Protein AF-A0A367JWU5-F1 (afdb_monomer_lite)

Secondary structure (DSSP, 8-state):
--GGG--TT--SEEEEEEEEEEEEEEEEE-TT-SPEEEEEEEEEE-SS-EEEEEES--S-EEEEEEEEEEETTEEEEEES-EE-----------SSBTTSSB-------

InterPro domains:
  IPR012340 Nucleic acid-binding, OB-fold [G3DSA:2.40.50.140] (5-100)
  IPR012340 Nucleic acid-binding, OB-fold [SSF50249] (2-101)
  IPR048970 Single-stranded DNA binding protein Ssb-like, OB fold [PF21473] (6-64)

pLDDT: mean 85.9, std 10.73, range [41.19, 96.56]

Structure (mmCIF, N/CA/C/O backbone):
data_AF-A0A367JWU5-F1
#
_entry.id   AF-A0A367JWU5-F1
#
loop_
_atom_site.group_PDB
_atom_site.id
_atom_site.type_symbol
_atom_site.label_atom_id
_atom_site.label_alt_id
_atom_site.label_comp_id
_atom_site.label_asym_id
_atom_site.label_entity_id
_atom_site.label_seq_id
_atom_site.pdbx_PDB_ins_code
_atom_site.Cartn_x
_atom_site.Cartn_y
_atom_site.Cartn_z
_atom_site.occupancy
_atom_site.B_iso_or_equiv
_atom_site.auth_seq_id
_atom_site.auth_comp_id
_atom_site.auth_asym_id
_atom_site.auth_atom_id
_atom_site.pdbx_PDB_model_num
ATOM 1 N N . MET A 1 1 ? -13.589 -1.558 -1.725 1.00 86.94 1 MET A N 1
ATOM 2 C CA . MET A 1 1 ? -13.202 -2.837 -1.073 1.00 86.94 1 MET A CA 1
ATOM 3 C C . MET A 1 1 ? -12.506 -2.502 0.246 1.00 86.94 1 MET A C 1
ATOM 5 O O . MET A 1 1 ? -12.098 -1.358 0.375 1.00 86.94 1 MET A O 1
ATOM 9 N N . SER A 1 2 ? -12.392 -3.429 1.208 1.00 92.94 2 SER A N 1
ATOM 10 C CA . SER A 1 2 ? -11.658 -3.187 2.467 1.00 92.94 2 SER A CA 1
ATOM 11 C C . SER A 1 2 ? -10.317 -3.924 2.500 1.00 92.94 2 SER A C 1
ATOM 13 O O . SER A 1 2 ? -10.191 -5.017 1.93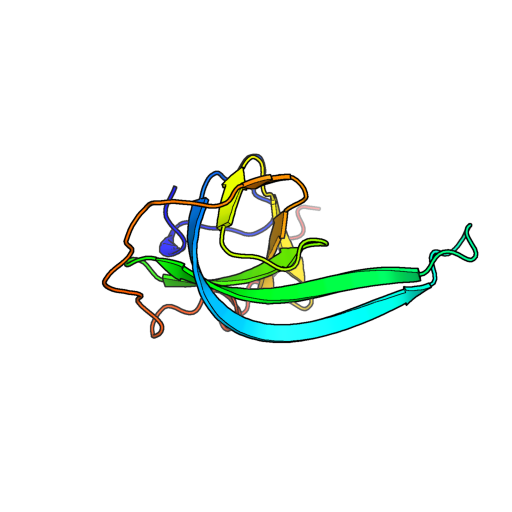1 1.00 92.94 2 SER A O 1
ATOM 15 N N . ILE A 1 3 ? -9.327 -3.371 3.201 1.00 94.69 3 ILE A N 1
ATOM 16 C CA . ILE A 1 3 ? -7.972 -3.943 3.295 1.00 94.69 3 ILE A CA 1
ATOM 17 C C . ILE A 1 3 ? -7.981 -5.354 3.890 1.00 94.69 3 ILE A C 1
ATOM 19 O O . ILE A 1 3 ? -7.257 -6.239 3.427 1.00 94.69 3 ILE A O 1
ATOM 23 N N . SER A 1 4 ? -8.849 -5.616 4.867 1.00 94.81 4 SER A N 1
ATOM 24 C CA . SER A 1 4 ? -8.969 -6.927 5.513 1.00 94.81 4 SER A CA 1
ATOM 25 C C . SER A 1 4 ? -9.300 -8.072 4.545 1.00 94.81 4 SER A C 1
ATOM 27 O O . SER A 1 4 ? -8.973 -9.229 4.831 1.00 94.81 4 SER A O 1
ATOM 29 N N . THR A 1 5 ? -9.915 -7.756 3.402 1.00 94.81 5 THR A N 1
ATOM 30 C CA . THR A 1 5 ? -10.369 -8.729 2.397 1.00 94.81 5 THR A CA 1
ATOM 31 C C . THR A 1 5 ? -9.368 -8.969 1.272 1.00 94.81 5 THR A C 1
ATOM 33 O O . THR A 1 5 ? -9.584 -9.871 0.460 1.00 94.81 5 THR A O 1
ATOM 36 N N . LEU A 1 6 ? -8.273 -8.201 1.225 1.00 94.44 6 LEU A N 1
ATOM 37 C CA . LEU A 1 6 ? -7.247 -8.351 0.199 1.00 94.44 6 LEU A CA 1
ATOM 38 C C . LEU A 1 6 ? -6.598 -9.738 0.264 1.00 94.44 6 LEU A C 1
ATOM 40 O O . LEU A 1 6 ? -6.325 -10.284 1.337 1.00 94.44 6 LEU A O 1
ATOM 44 N N . LYS A 1 7 ? -6.336 -10.285 -0.921 1.00 92.69 7 LYS A N 1
ATOM 45 C CA . LYS A 1 7 ? -5.661 -11.566 -1.154 1.00 92.69 7 LYS A CA 1
ATOM 46 C C . LYS A 1 7 ? -4.525 -11.354 -2.153 1.00 92.69 7 LYS A C 1
ATOM 48 O O . LYS A 1 7 ? -4.583 -10.360 -2.874 1.00 92.69 7 LYS A O 1
ATOM 53 N N . PRO A 1 8 ? -3.521 -12.240 -2.224 1.00 92.56 8 PRO A N 1
ATOM 54 C CA . PRO A 1 8 ? -2.513 -12.194 -3.279 1.00 92.56 8 PRO A CA 1
ATOM 55 C C . PRO A 1 8 ? -3.145 -12.313 -4.669 1.00 92.56 8 PRO A C 1
ATOM 57 O O . PRO A 1 8 ? -4.198 -12.935 -4.814 1.00 92.56 8 PRO A O 1
ATOM 60 N N . ASP A 1 9 ? -2.482 -11.729 -5.666 1.00 92.44 9 ASP A N 1
ATOM 61 C CA . ASP A 1 9 ? -2.823 -11.832 -7.089 1.00 92.44 9 ASP A CA 1
ATOM 62 C C . ASP A 1 9 ? -4.251 -11.340 -7.425 1.00 92.44 9 ASP A C 1
ATOM 64 O O . ASP A 1 9 ? -4.881 -11.787 -8.386 1.00 92.44 9 ASP A O 1
ATOM 68 N N . ALA A 1 10 ? -4.780 -10.400 -6.632 1.00 92.50 10 ALA A N 1
ATOM 69 C CA . ALA A 1 10 ? -6.039 -9.722 -6.916 1.00 92.50 10 ALA A CA 1
ATOM 70 C C . ALA A 1 10 ? -5.792 -8.507 -7.821 1.00 92.50 10 ALA A C 1
ATOM 72 O O . ALA A 1 10 ? -4.833 -7.759 -7.641 1.00 92.50 10 ALA A O 1
ATOM 73 N N . PHE A 1 11 ? -6.693 -8.279 -8.776 1.00 92.62 11 PHE A N 1
ATOM 74 C CA . PHE A 1 11 ? -6.619 -7.180 -9.742 1.00 92.62 11 PHE A CA 1
ATOM 75 C C . PHE A 1 11 ? -7.829 -6.254 -9.604 1.00 92.62 11 PHE A C 1
ATOM 77 O O . PHE A 1 11 ? -8.886 -6.688 -9.146 1.00 92.62 11 PHE A O 1
ATOM 84 N N . ARG A 1 12 ? -7.693 -5.000 -10.061 1.00 90.62 12 ARG A N 1
ATOM 85 C CA . ARG A 1 12 ? -8.754 -3.972 -10.019 1.00 90.62 12 ARG A CA 1
ATOM 86 C C . ARG A 1 12 ? -9.282 -3.730 -8.600 1.00 90.62 12 ARG A C 1
ATOM 88 O O . ARG A 1 12 ? -10.485 -3.698 -8.352 1.00 90.62 12 ARG A O 1
ATOM 95 N N . CYS A 1 13 ? -8.354 -3.608 -7.660 1.00 92.19 13 CYS A N 1
ATOM 96 C CA . CYS A 1 13 ? -8.643 -3.317 -6.266 1.00 92.19 13 CYS A CA 1
ATOM 97 C C . CYS A 1 13 ? -8.829 -1.806 -6.094 1.00 92.19 13 CYS A C 1
ATOM 99 O O . CYS A 1 13 ? -7.867 -1.049 -6.215 1.00 92.19 13 CYS A O 1
ATOM 101 N N . ASP A 1 14 ? -10.052 -1.382 -5.781 1.00 92.69 14 ASP A N 1
ATOM 102 C CA . ASP A 1 14 ? -10.347 0.009 -5.436 1.00 92.69 14 ASP A CA 1
ATOM 103 C C . ASP A 1 14 ? -10.418 0.165 -3.913 1.00 92.69 14 ASP A C 1
ATOM 105 O O . ASP A 1 14 ? -11.264 -0.451 -3.238 1.00 92.69 14 ASP A O 1
ATOM 109 N N . LEU A 1 15 ? -9.520 0.995 -3.382 1.00 90.81 15 LEU A N 1
ATOM 110 C CA . LEU A 1 15 ? -9.299 1.206 -1.955 1.00 90.81 15 LEU A CA 1
ATOM 111 C C . LEU A 1 15 ? -9.313 2.700 -1.638 1.00 90.81 15 LEU A C 1
ATOM 113 O O . LEU A 1 15 ? -8.684 3.499 -2.326 1.00 90.81 15 LEU A O 1
ATOM 117 N N . THR A 1 16 ? -9.972 3.053 -0.543 1.00 90.56 16 THR A N 1
ATOM 118 C CA . THR A 1 16 ? -9.810 4.356 0.104 1.00 90.56 16 THR A CA 1
ATOM 119 C C . THR A 1 16 ? -9.045 4.091 1.387 1.00 90.56 16 THR A C 1
ATOM 121 O O . THR A 1 16 ? -9.510 3.313 2.220 1.00 90.56 16 THR A O 1
ATOM 124 N N . ALA A 1 17 ? -7.850 4.662 1.522 1.00 90.25 17 ALA A N 1
ATOM 125 C CA . ALA A 1 17 ? -6.965 4.3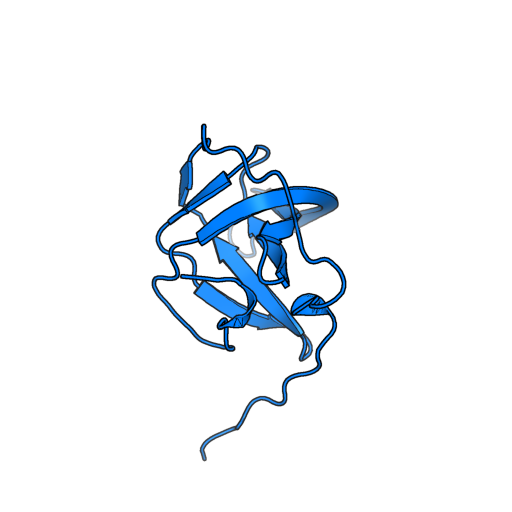54 2.637 1.00 90.25 17 ALA A CA 1
ATOM 126 C C . ALA A 1 17 ? -6.170 5.585 3.072 1.00 90.25 17 ALA A C 1
ATOM 128 O O . ALA A 1 17 ? -5.741 6.408 2.265 1.00 90.25 17 ALA A O 1
ATOM 129 N N . LYS A 1 18 ? -5.934 5.690 4.376 1.00 90.12 18 LYS A N 1
ATOM 130 C CA . LYS A 1 18 ? -5.127 6.749 4.970 1.00 90.12 18 LYS A CA 1
ATOM 131 C C . LYS A 1 18 ? -3.670 6.323 4.993 1.00 90.12 18 LYS A C 1
ATOM 133 O O . LYS A 1 18 ? -3.360 5.222 5.443 1.00 90.12 18 LYS A O 1
ATOM 138 N N . VAL A 1 19 ? -2.780 7.215 4.567 1.00 90.06 19 VAL A N 1
ATOM 139 C CA . VAL A 1 19 ? -1.339 7.038 4.769 1.00 90.06 19 VAL A CA 1
ATOM 140 C C . VAL A 1 19 ? -1.040 7.165 6.261 1.00 90.06 19 VAL A C 1
ATOM 142 O O . VAL A 1 19 ? -1.382 8.168 6.888 1.00 90.06 19 VAL A O 1
ATOM 145 N N . LEU A 1 20 ? -0.430 6.127 6.824 1.00 91.19 20 LEU A N 1
ATOM 146 C CA . LEU A 1 20 ? 0.017 6.081 8.213 1.00 91.19 20 LEU A CA 1
ATOM 147 C C . LEU A 1 20 ? 1.487 6.471 8.335 1.00 91.19 20 LEU A C 1
ATOM 149 O O . LEU A 1 20 ? 1.851 7.225 9.232 1.00 91.19 20 LEU A O 1
ATOM 153 N N . GLU A 1 21 ? 2.320 5.949 7.436 1.00 91.25 21 GLU A N 1
ATOM 154 C CA . GLU A 1 21 ? 3.771 6.090 7.501 1.00 91.25 21 GLU A CA 1
ATOM 155 C C . GLU A 1 21 ? 4.383 5.995 6.101 1.00 91.25 21 GLU A C 1
ATOM 157 O O . GLU A 1 21 ? 3.942 5.194 5.272 1.00 91.25 21 GLU A O 1
ATOM 162 N N . HIS A 1 22 ? 5.412 6.803 5.844 1.00 91.12 22 HIS A N 1
ATOM 163 C CA . HIS A 1 22 ? 6.307 6.609 4.708 1.00 91.12 22 HIS A CA 1
ATOM 164 C C . HIS A 1 22 ? 7.433 5.670 5.141 1.00 91.12 22 HIS A C 1
ATOM 166 O O . HIS A 1 22 ? 8.242 6.036 5.991 1.00 91.12 22 HIS A O 1
ATOM 172 N N . VAL A 1 23 ? 7.454 4.462 4.582 1.00 90.94 23 VAL A N 1
ATOM 173 C CA . VAL A 1 23 ? 8.366 3.391 4.999 1.00 90.94 23 VAL A CA 1
ATOM 174 C C . VAL A 1 23 ? 9.735 3.591 4.358 1.00 90.94 23 VAL A C 1
ATOM 176 O O . VAL A 1 23 ? 10.745 3.621 5.057 1.00 90.94 23 VAL A O 1
ATOM 179 N N . MET A 1 24 ? 9.781 3.741 3.031 1.00 90.00 24 MET A N 1
ATOM 180 C CA . MET A 1 24 ? 11.021 4.008 2.302 1.00 90.00 24 MET A CA 1
ATOM 181 C C . MET A 1 24 ? 10.791 4.461 0.861 1.00 90.00 24 MET A C 1
ATOM 183 O O . MET A 1 24 ? 9.749 4.201 0.266 1.00 90.00 24 MET A O 1
ATOM 187 N N . THR A 1 25 ? 11.841 5.032 0.273 1.00 89.38 25 THR A N 1
ATOM 188 C CA . THR A 1 25 ? 11.961 5.270 -1.166 1.00 89.38 25 THR A CA 1
ATOM 189 C C . THR A 1 25 ? 13.077 4.396 -1.733 1.00 89.38 25 THR A C 1
ATOM 191 O O . THR A 1 25 ? 14.210 4.435 -1.250 1.00 89.38 25 THR A O 1
ATOM 194 N N . VAL A 1 26 ? 12.775 3.636 -2.784 1.00 87.19 26 VAL A N 1
ATOM 195 C CA . VAL A 1 26 ? 13.718 2.788 -3.516 1.00 87.19 26 VAL A CA 1
ATOM 196 C C . VAL A 1 26 ? 13.908 3.341 -4.924 1.00 87.19 26 VAL A C 1
ATOM 198 O O . VAL A 1 26 ? 12.952 3.503 -5.679 1.00 87.19 26 VAL A O 1
ATOM 201 N N . SER A 1 27 ? 15.161 3.588 -5.300 1.00 86.25 27 SER A N 1
ATOM 202 C CA . SER A 1 27 ? 15.535 3.965 -6.665 1.00 8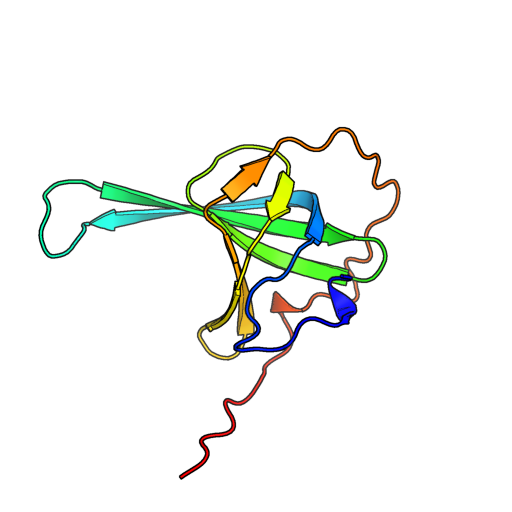6.25 27 SER A CA 1
ATOM 203 C C . SER A 1 27 ? 16.086 2.747 -7.398 1.00 86.25 27 SER A C 1
ATOM 205 O O . SER A 1 27 ? 17.158 2.245 -7.063 1.00 86.25 27 SER A O 1
ATOM 207 N N . VAL A 1 28 ? 15.365 2.276 -8.412 1.00 83.25 28 VAL A N 1
ATOM 208 C CA . VAL A 1 28 ? 15.743 1.126 -9.239 1.00 83.25 28 VAL A CA 1
ATOM 209 C C . VAL A 1 28 ? 16.178 1.626 -10.611 1.00 83.25 28 VAL A C 1
ATOM 211 O O . VAL A 1 28 ? 15.418 2.305 -11.299 1.00 83.25 28 VAL A O 1
ATOM 214 N N . LYS A 1 29 ? 17.395 1.286 -11.047 1.00 83.88 29 LYS A N 1
ATOM 215 C CA . LYS A 1 29 ? 17.806 1.549 -12.432 1.00 83.88 29 LYS A CA 1
ATOM 216 C C . LYS A 1 29 ? 17.006 0.637 -13.363 1.00 83.88 29 LYS A C 1
ATOM 218 O O . LYS A 1 29 ? 17.006 -0.578 -13.173 1.00 83.88 29 LYS A O 1
ATOM 223 N N . GLN A 1 30 ? 16.311 1.208 -14.344 1.00 80.62 30 GLN A N 1
ATOM 224 C CA . GLN A 1 30 ? 15.609 0.400 -15.339 1.00 80.62 30 GLN A CA 1
ATOM 225 C C . GLN A 1 30 ? 16.624 -0.343 -16.216 1.00 80.62 30 GLN A C 1
ATOM 227 O O . GLN A 1 30 ? 17.654 0.210 -16.585 1.00 80.62 30 GLN A O 1
ATOM 232 N N . ALA A 1 31 ? 16.346 -1.609 -16.536 1.00 77.75 31 ALA A N 1
ATOM 233 C CA . ALA A 1 31 ? 17.290 -2.454 -17.271 1.00 77.75 31 ALA A CA 1
ATOM 234 C C . ALA A 1 31 ? 17.638 -1.887 -18.661 1.00 77.75 31 ALA A C 1
ATOM 236 O O . ALA A 1 31 ? 18.793 -1.946 -19.073 1.00 77.75 31 ALA A O 1
ATOM 237 N N . ASP A 1 32 ? 16.659 -1.267 -19.325 1.00 82.25 32 ASP A N 1
ATOM 238 C CA . ASP A 1 32 ? 16.764 -0.802 -20.714 1.00 82.25 32 ASP A CA 1
ATOM 239 C C . ASP A 1 32 ? 16.783 0.733 -20.841 1.00 82.25 32 ASP A C 1
ATOM 241 O O . ASP A 1 32 ? 16.520 1.290 -21.906 1.00 82.25 32 ASP A O 1
ATOM 245 N N . SER A 1 33 ? 17.039 1.445 -19.740 1.00 79.81 33 SER A N 1
ATOM 246 C CA . SER A 1 33 ? 16.967 2.905 -19.683 1.00 79.81 33 SER A CA 1
ATOM 247 C C . SER A 1 33 ? 17.910 3.454 -18.613 1.00 79.81 33 SER A C 1
ATOM 249 O O . SER A 1 33 ? 18.011 2.914 -17.515 1.00 79.81 33 SER A O 1
ATOM 251 N N . ASP A 1 34 ? 18.576 4.576 -18.894 1.00 78.50 34 ASP A N 1
ATOM 252 C CA . ASP A 1 34 ? 19.335 5.307 -17.869 1.00 78.50 34 ASP A CA 1
ATOM 253 C C . ASP A 1 34 ? 18.427 6.063 -16.880 1.00 78.50 34 ASP A C 1
ATOM 255 O O . ASP A 1 34 ? 18.916 6.689 -15.938 1.00 78.50 34 ASP A O 1
ATOM 259 N N . ALA A 1 35 ? 17.103 5.983 -17.046 1.00 79.88 35 ALA A N 1
ATOM 260 C CA . ALA A 1 35 ? 16.155 6.517 -16.083 1.00 79.88 35 ALA A CA 1
ATOM 261 C C . ALA A 1 35 ? 16.120 5.673 -14.799 1.00 79.88 35 ALA A C 1
ATOM 263 O O . ALA A 1 35 ? 16.017 4.441 -14.815 1.00 79.88 35 ALA A O 1
ATOM 264 N N . LEU A 1 36 ? 16.136 6.371 -13.665 1.00 81.62 36 LEU A N 1
ATOM 265 C CA . LEU A 1 36 ? 15.845 5.788 -12.364 1.00 81.62 36 LEU A CA 1
ATOM 266 C C . LEU A 1 36 ? 14.329 5.708 -12.185 1.00 81.62 36 LEU A C 1
ATOM 268 O O . LEU A 1 36 ? 13.622 6.712 -12.281 1.00 81.62 36 LEU A O 1
ATOM 272 N N . LEU A 1 37 ? 13.830 4.509 -11.909 1.00 83.62 37 LEU A N 1
ATOM 273 C CA . 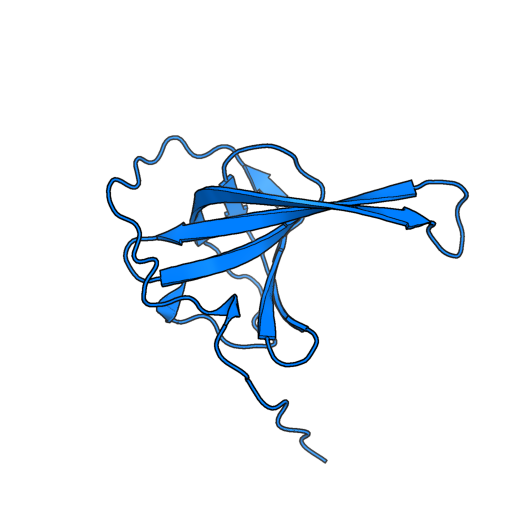LEU A 1 37 ? 12.484 4.309 -11.406 1.00 83.62 37 LEU A CA 1
ATOM 274 C C . LEU A 1 37 ? 12.496 4.539 -9.896 1.00 83.62 37 LEU A C 1
ATOM 276 O O . LEU A 1 37 ? 13.151 3.800 -9.168 1.00 83.62 37 LEU A O 1
ATOM 280 N N . ILE A 1 38 ? 11.750 5.537 -9.435 1.00 85.12 38 ILE A N 1
ATOM 281 C CA . ILE A 1 38 ? 11.544 5.786 -8.009 1.00 85.12 38 ILE A CA 1
ATOM 282 C C . ILE A 1 38 ? 10.253 5.083 -7.584 1.00 85.12 38 ILE A C 1
ATOM 284 O O . ILE A 1 38 ? 9.198 5.292 -8.187 1.00 85.12 38 ILE A O 1
ATOM 288 N N . LEU A 1 39 ? 10.358 4.225 -6.574 1.00 88.12 39 LEU A N 1
ATOM 289 C CA . LEU A 1 39 ? 9.246 3.540 -5.926 1.00 88.12 39 LEU A CA 1
ATOM 290 C C . LEU A 1 39 ? 9.200 3.968 -4.463 1.00 88.12 39 LEU A C 1
ATOM 292 O O . LEU A 1 39 ? 10.193 3.857 -3.752 1.00 88.12 39 LEU A O 1
ATOM 296 N N . ASN A 1 40 ? 8.047 4.442 -4.019 1.00 89.88 40 ASN A N 1
ATOM 297 C CA . ASN A 1 40 ? 7.779 4.765 -2.629 1.00 89.88 40 ASN A CA 1
ATOM 298 C C . ASN A 1 40 ? 6.944 3.653 -1.998 1.00 89.88 40 ASN A C 1
ATOM 300 O O . ASN A 1 40 ? 5.957 3.190 -2.583 1.00 89.88 40 ASN A O 1
ATOM 304 N N . GLU A 1 41 ? 7.326 3.265 -0.787 1.00 91.88 41 GLU A N 1
ATOM 305 C CA . GLU A 1 41 ? 6.570 2.362 0.065 1.00 91.88 41 GLU A CA 1
ATOM 306 C C . GLU A 1 41 ? 5.892 3.141 1.190 1.00 91.88 41 GLU A C 1
ATOM 308 O O . GLU A 1 41 ? 6.543 3.820 1.987 1.00 91.88 41 GLU A O 1
ATOM 313 N N . TYR A 1 42 ? 4.574 3.003 1.284 1.00 92.81 42 TYR A N 1
ATOM 314 C CA . TYR A 1 42 ? 3.760 3.603 2.335 1.00 92.81 42 TYR A CA 1
ATOM 315 C C . TYR A 1 42 ? 3.008 2.526 3.097 1.00 92.81 42 TYR A C 1
ATOM 317 O O . TYR A 1 42 ? 2.424 1.629 2.491 1.00 92.81 42 TYR A O 1
ATOM 325 N N . LEU A 1 43 ? 2.937 2.649 4.418 1.00 94.12 43 LEU A N 1
ATOM 326 C CA . LEU A 1 43 ? 1.932 1.928 5.182 1.00 94.12 43 LEU A CA 1
ATOM 327 C C . LEU A 1 43 ? 0.616 2.695 5.064 1.00 94.12 43 LEU A C 1
ATOM 329 O O . LEU A 1 43 ? 0.519 3.846 5.494 1.00 94.12 43 LEU A O 1
ATOM 333 N N . ILE A 1 44 ? -0.394 2.057 4.483 1.00 93.88 44 ILE A N 1
ATOM 334 C CA . ILE A 1 44 ? -1.741 2.608 4.337 1.00 93.88 44 ILE A CA 1
ATOM 335 C C . ILE A 1 44 ? -2.736 1.769 5.133 1.00 93.88 44 ILE A C 1
ATOM 337 O O . ILE A 1 44 ? -2.515 0.576 5.347 1.00 93.88 44 ILE A O 1
ATOM 341 N N . GLY A 1 45 ? -3.846 2.362 5.560 1.00 94.12 45 GLY A N 1
ATOM 342 C CA . GLY A 1 45 ? -4.868 1.622 6.289 1.00 94.12 45 GLY A CA 1
ATOM 343 C C . GLY A 1 45 ? -6.268 2.221 6.243 1.00 94.12 45 GLY A C 1
ATOM 344 O O . GLY A 1 45 ? -6.456 3.403 5.957 1.00 94.12 45 GLY A O 1
ATOM 345 N N . ASP A 1 46 ? -7.238 1.371 6.550 1.00 93.75 46 ASP A N 1
ATOM 346 C CA . ASP A 1 46 ? -8.646 1.678 6.775 1.00 93.75 46 ASP A CA 1
ATOM 347 C C . ASP A 1 46 ? -9.072 1.098 8.139 1.00 93.75 46 ASP A C 1
ATOM 349 O O . ASP A 1 46 ? -8.258 0.578 8.912 1.00 93.75 46 ASP A O 1
ATOM 353 N N . ASP A 1 47 ? -10.353 1.191 8.475 1.00 95.19 47 ASP A N 1
ATOM 354 C CA . ASP A 1 47 ? -10.893 0.650 9.727 1.00 95.19 47 ASP A CA 1
ATOM 355 C C . ASP A 1 47 ? -10.816 -0.887 9.820 1.00 95.19 47 ASP A C 1
ATOM 357 O O . ASP A 1 47 ? -10.962 -1.457 10.904 1.00 95.19 47 ASP A O 1
ATOM 361 N N . SER A 1 48 ? -10.551 -1.569 8.707 1.00 95.94 48 SER A N 1
ATOM 362 C CA . SER A 1 48 ? -10.503 -3.022 8.606 1.00 95.94 48 SER A CA 1
ATOM 363 C C . SER A 1 48 ? -9.087 -3.586 8.739 1.00 95.94 48 SER A C 1
ATOM 365 O O . SER A 1 48 ? -8.936 -4.727 9.184 1.00 95.94 48 SER A O 1
ATOM 367 N N . GLY A 1 49 ? -8.053 -2.824 8.377 1.00 95.88 49 GLY A N 1
ATOM 368 C CA . GLY A 1 49 ? -6.659 -3.250 8.463 1.00 95.88 49 GLY A CA 1
ATOM 369 C C . GLY A 1 49 ? -5.670 -2.248 7.872 1.00 95.88 49 GLY A C 1
ATOM 370 O O . GLY A 1 49 ? -6.042 -1.175 7.398 1.00 95.88 49 GLY A O 1
ATOM 371 N N . CYS A 1 50 ? -4.396 -2.633 7.836 1.00 96.56 50 CYS A N 1
ATOM 372 C CA . CYS A 1 50 ? -3.358 -1.894 7.119 1.00 96.56 50 CYS A CA 1
ATOM 373 C C . CYS A 1 50 ? -2.528 -2.804 6.205 1.00 96.56 50 CYS A C 1
ATOM 375 O O . CYS A 1 50 ? -2.486 -4.024 6.373 1.00 96.56 50 CYS A O 1
ATOM 377 N N . VAL A 1 51 ? -1.917 -2.213 5.182 1.00 96.38 51 VAL A N 1
ATOM 378 C CA . VAL A 1 51 ? -1.102 -2.902 4.177 1.00 96.38 51 VAL A CA 1
ATOM 379 C C . VAL A 1 51 ? -0.079 -1.933 3.586 1.00 96.38 51 VAL A C 1
ATOM 381 O O . VAL A 1 51 ? -0.257 -0.719 3.631 1.00 96.38 51 VAL A O 1
ATOM 384 N N . VAL A 1 52 ? 1.016 -2.459 3.047 1.00 95.38 52 VAL A N 1
ATOM 385 C CA . VAL A 1 52 ? 2.068 -1.676 2.404 1.00 95.38 52 VAL A CA 1
ATOM 386 C C . VAL A 1 52 ? 1.679 -1.471 0.947 1.00 95.38 52 VAL A C 1
ATOM 388 O O . VAL A 1 52 ? 1.435 -2.434 0.213 1.00 95.38 52 VAL A O 1
ATOM 391 N N . LEU A 1 53 ? 1.629 -0.206 0.553 1.00 94.12 53 LEU A N 1
ATOM 392 C CA . LEU A 1 53 ? 1.421 0.273 -0.800 1.00 94.12 53 LEU A CA 1
ATOM 393 C C . LEU A 1 53 ? 2.764 0.630 -1.429 1.00 94.12 53 LEU A C 1
ATOM 395 O O . LEU A 1 53 ? 3.516 1.426 -0.879 1.00 94.12 53 LEU A O 1
ATOM 399 N N . ASN A 1 54 ? 3.002 0.094 -2.616 1.00 92.56 54 ASN A N 1
ATOM 400 C CA . ASN A 1 54 ? 4.075 0.462 -3.521 1.00 92.56 54 ASN A CA 1
ATOM 401 C C . ASN A 1 54 ? 3.511 1.355 -4.633 1.00 92.56 54 ASN A C 1
ATOM 403 O O . ASN A 1 54 ? 2.602 0.950 -5.365 1.00 92.56 54 ASN A O 1
ATOM 407 N N . THR A 1 55 ? 4.047 2.565 -4.774 1.00 88.94 55 THR A N 1
ATOM 408 C CA . THR A 1 55 ? 3.607 3.532 -5.790 1.00 88.94 55 THR A CA 1
ATOM 409 C C . THR A 1 55 ? 4.750 4.422 -6.262 1.00 88.94 55 THR A C 1
ATOM 411 O O . THR A 1 55 ? 5.764 4.564 -5.591 1.00 88.94 55 THR A O 1
ATOM 414 N N . LYS A 1 56 ? 4.590 5.037 -7.434 1.00 84.94 56 LYS A N 1
ATOM 415 C CA . LYS A 1 56 ? 5.506 6.066 -7.953 1.00 84.94 56 LYS A CA 1
ATOM 416 C C . LYS A 1 56 ? 5.154 7.476 -7.468 1.00 84.94 56 LYS A C 1
ATOM 418 O O . LYS A 1 56 ? 5.906 8.408 -7.730 1.00 84.94 56 LYS A O 1
ATOM 423 N N . GLN A 1 57 ? 3.993 7.641 -6.838 1.00 78.94 57 GLN A N 1
ATOM 424 C CA . GLN A 1 57 ? 3.496 8.930 -6.358 1.00 78.94 57 GLN A CA 1
ATOM 425 C C . GLN A 1 57 ? 3.966 9.209 -4.919 1.00 78.94 57 GLN A C 1
ATOM 427 O O . GLN A 1 57 ? 4.445 8.293 -4.245 1.00 78.94 57 GLN A O 1
ATOM 432 N N . ASP A 1 58 ? 3.862 10.463 -4.464 1.00 68.81 58 ASP A N 1
ATOM 433 C CA . ASP A 1 58 ? 4.373 10.926 -3.163 1.00 68.81 58 ASP A CA 1
ATOM 434 C C . ASP A 1 58 ? 3.305 11.483 -2.185 1.00 68.81 58 ASP A C 1
ATOM 436 O O . ASP A 1 58 ? 3.666 12.062 -1.159 1.00 68.81 58 ASP A O 1
ATOM 440 N N . THR A 1 59 ? 1.999 11.319 -2.461 1.00 64.88 59 THR A N 1
ATOM 441 C CA . THR A 1 59 ? 0.893 11.984 -1.720 1.00 64.88 59 THR A CA 1
ATOM 442 C C . THR A 1 59 ? -0.100 11.027 -1.015 1.00 64.88 59 THR A C 1
ATOM 444 O O . THR A 1 59 ? 0.270 9.925 -0.643 1.00 64.88 59 THR A O 1
ATOM 447 N N . VAL A 1 60 ? -1.324 11.466 -0.674 1.00 62.12 60 VAL A N 1
ATOM 448 C CA . VAL A 1 60 ? -2.350 10.719 0.101 1.00 62.12 60 VAL A CA 1
ATOM 449 C C . VAL A 1 60 ? -3.482 10.301 -0.832 1.00 62.12 60 VAL A C 1
ATOM 451 O O . VAL A 1 60 ? -3.752 11.015 -1.786 1.00 62.12 60 VAL A O 1
ATOM 454 N N . TYR A 1 61 ? -4.149 9.170 -0.579 1.00 67.94 61 TYR A N 1
ATOM 455 C CA . TYR A 1 61 ? -4.597 8.329 -1.683 1.00 67.94 61 TYR A CA 1
ATOM 456 C C . TYR A 1 61 ? -6.047 7.809 -1.615 1.00 67.94 61 TYR A C 1
ATOM 458 O O . TYR A 1 61 ? -6.420 7.051 -0.722 1.00 67.94 61 TYR A O 1
ATOM 466 N N . ASP A 1 62 ? -6.828 8.122 -2.646 1.00 82.12 62 ASP A N 1
ATOM 467 C CA . ASP A 1 62 ? -7.844 7.247 -3.224 1.00 82.12 62 ASP A CA 1
ATOM 468 C C . ASP A 1 62 ? -7.176 6.403 -4.312 1.00 82.12 62 ASP A C 1
ATOM 470 O O . ASP A 1 62 ? -6.711 6.906 -5.335 1.00 82.12 62 ASP A O 1
ATOM 474 N N . ILE A 1 63 ? -7.102 5.099 -4.072 1.00 86.38 63 ILE A N 1
ATOM 475 C CA . ILE A 1 63 ? -6.345 4.161 -4.893 1.00 86.38 63 ILE A CA 1
ATOM 476 C C . ILE A 1 63 ? -7.313 3.452 -5.826 1.00 86.38 63 ILE A C 1
ATOM 478 O O . ILE A 1 63 ? -8.227 2.753 -5.372 1.00 86.38 63 ILE A O 1
ATOM 482 N N . LYS A 1 64 ? -7.104 3.618 -7.134 1.00 86.75 64 LYS A N 1
ATOM 483 C CA . LYS A 1 64 ? -7.942 3.008 -8.168 1.00 86.75 64 LYS A CA 1
ATOM 484 C C . LYS A 1 64 ? -7.154 1.985 -8.961 1.00 86.75 64 LYS A C 1
ATOM 486 O O . LYS A 1 64 ? -5.965 2.154 -9.220 1.00 86.75 64 LYS A O 1
ATOM 491 N N . ASN A 1 65 ? -7.840 0.921 -9.371 1.00 86.81 65 ASN A N 1
ATOM 492 C CA . ASN A 1 65 ? -7.280 -0.122 -10.227 1.00 86.81 65 ASN A CA 1
ATOM 493 C C . ASN A 1 65 ? -5.966 -0.732 -9.702 1.00 86.81 65 ASN A C 1
ATOM 495 O O . ASN A 1 65 ? -5.125 -1.168 -10.492 1.00 86.81 65 ASN A O 1
ATOM 499 N N . ALA A 1 66 ? -5.783 -0.799 -8.379 1.00 92.75 66 ALA A N 1
ATOM 500 C CA . ALA A 1 66 ? -4.602 -1.429 -7.807 1.00 92.75 66 ALA A CA 1
ATOM 501 C C . ALA A 1 66 ? -4.600 -2.938 -8.063 1.00 92.75 66 ALA A C 1
ATOM 503 O O . ALA A 1 66 ? -5.627 -3.562 -8.362 1.00 92.75 66 ALA A O 1
ATOM 504 N N . TYR A 1 67 ? -3.433 -3.541 -7.899 1.00 94.38 67 TYR A N 1
ATOM 505 C CA . TYR A 1 67 ? -3.299 -4.985 -7.810 1.00 94.38 67 TYR A CA 1
ATOM 506 C C . TYR A 1 67 ? -2.511 -5.363 -6.564 1.00 94.38 67 TYR A C 1
ATOM 508 O O . TYR A 1 67 ? -1.812 -4.540 -5.972 1.00 94.38 67 TYR A O 1
ATOM 516 N N . THR A 1 68 ? -2.641 -6.612 -6.149 1.00 94.69 68 THR A N 1
ATOM 517 C CA . THR A 1 68 ? -1.924 -7.154 -5.002 1.00 94.69 68 THR A CA 1
ATOM 518 C C . THR A 1 68 ? -1.003 -8.280 -5.420 1.00 94.69 68 THR A C 1
ATOM 520 O O . THR A 1 68 ? -1.294 -9.045 -6.336 1.00 94.69 68 THR A O 1
ATOM 523 N N . GLN A 1 69 ? 0.105 -8.422 -4.706 1.00 93.94 69 GLN A N 1
ATOM 524 C CA . GLN A 1 69 ? 1.040 -9.522 -4.899 1.00 93.94 69 GLN A CA 1
ATOM 525 C C . GLN A 1 69 ? 1.621 -9.943 -3.551 1.00 93.94 69 GLN A C 1
ATOM 527 O O . GLN A 1 69 ? 1.748 -9.127 -2.638 1.00 93.94 69 GLN A O 1
ATOM 532 N N . ALA A 1 70 ? 1.967 -11.223 -3.424 1.00 91.25 70 ALA A N 1
ATOM 533 C CA . ALA A 1 70 ? 2.825 -11.694 -2.346 1.00 91.25 70 ALA A CA 1
ATOM 534 C C . ALA A 1 70 ? 4.295 -11.510 -2.759 1.00 91.25 70 ALA A C 1
ATOM 536 O O . ALA A 1 70 ? 4.807 -12.255 -3.599 1.00 91.25 70 ALA A O 1
ATOM 537 N N . THR A 1 71 ? 4.961 -10.517 -2.179 1.00 86.88 71 THR A N 1
ATOM 538 C CA . THR A 1 71 ? 6.388 -10.241 -2.385 1.00 86.88 71 THR A CA 1
ATOM 539 C C . THR A 1 71 ? 7.146 -10.793 -1.191 1.00 86.88 71 THR A C 1
ATOM 541 O O . THR A 1 71 ? 6.844 -10.442 -0.053 1.00 86.88 71 THR A O 1
ATOM 544 N N . GLU A 1 72 ? 8.061 -11.732 -1.444 1.00 85.62 72 GLU A N 1
ATOM 545 C CA . GLU A 1 72 ? 8.766 -12.491 -0.393 1.00 85.62 72 GLU A CA 1
ATOM 546 C C . GLU A 1 72 ? 7.812 -13.179 0.607 1.00 85.62 72 GLU A C 1
ATOM 548 O O . GLU A 1 72 ? 8.121 -13.358 1.781 1.00 85.62 72 GLU A O 1
ATOM 553 N N . GLY A 1 73 ? 6.621 -13.564 0.134 1.00 86.44 73 GLY A N 1
ATOM 554 C CA . GLY A 1 73 ? 5.581 -14.184 0.956 1.00 86.44 73 GLY A CA 1
ATOM 555 C C . GLY A 1 73 ? 4.704 -13.200 1.733 1.00 86.44 73 GLY A C 1
ATOM 556 O O . GLY A 1 73 ? 3.808 -13.644 2.438 1.00 86.44 73 GLY A O 1
ATOM 557 N N . TYR A 1 74 ? 4.883 -11.886 1.590 1.00 90.75 74 TYR A N 1
ATOM 558 C CA . TYR A 1 74 ? 4.058 -10.886 2.273 1.00 90.75 74 TYR A CA 1
ATOM 559 C C . TYR A 1 74 ? 3.203 -10.087 1.299 1.00 90.75 74 TYR A C 1
ATOM 561 O O . TYR A 1 74 ? 3.656 -9.701 0.220 1.00 90.75 74 TYR A O 1
ATOM 569 N N . LEU A 1 75 ? 1.960 -9.797 1.687 1.00 94.19 75 LEU A N 1
ATOM 570 C CA . LEU A 1 75 ? 1.048 -9.054 0.826 1.00 94.19 75 LEU A CA 1
ATOM 571 C C . LEU A 1 75 ? 1.519 -7.606 0.645 1.00 94.19 75 LEU A C 1
ATOM 573 O O . LEU A 1 75 ? 1.846 -6.909 1.610 1.00 94.19 75 LEU A O 1
ATOM 577 N N . ARG A 1 76 ? 1.520 -7.152 -0.605 1.00 94.94 76 ARG A N 1
ATOM 578 C CA . ARG A 1 76 ? 1.776 -5.773 -1.016 1.00 94.94 76 ARG A CA 1
ATOM 579 C C . ARG A 1 76 ? 0.691 -5.329 -1.988 1.00 94.94 76 ARG A C 1
ATOM 581 O O . ARG A 1 76 ? 0.217 -6.129 -2.797 1.00 94.94 76 ARG A O 1
ATOM 588 N N . VAL A 1 77 ? 0.302 -4.063 -1.895 1.00 95.06 77 VAL A N 1
ATOM 589 C CA . VAL A 1 77 ? -0.560 -3.388 -2.871 1.00 95.06 77 VAL A CA 1
ATOM 590 C C . VAL A 1 77 ? 0.332 -2.590 -3.808 1.00 95.06 77 VAL A C 1
ATOM 592 O O . VAL A 1 77 ? 1.257 -1.923 -3.357 1.00 95.06 77 VAL A O 1
ATOM 595 N N . TYR A 1 78 ? 0.037 -2.624 -5.098 1.00 94.06 78 TYR A N 1
ATOM 596 C CA . TYR A 1 78 ? 0.725 -1.854 -6.123 1.00 94.06 78 TYR A CA 1
ATOM 597 C C . TYR A 1 78 ? -0.292 -1.014 -6.881 1.00 94.06 78 TYR A C 1
ATOM 599 O O . TYR A 1 78 ? -1.314 -1.530 -7.343 1.00 94.06 78 TYR A O 1
ATOM 607 N N . ALA A 1 79 ? -0.006 0.274 -7.032 1.00 91.00 79 ALA A N 1
ATOM 608 C CA . ALA A 1 79 ? -0.865 1.183 -7.775 1.00 91.00 79 ALA A CA 1
ATOM 609 C C . ALA A 1 79 ? -0.044 2.215 -8.550 1.00 91.00 79 ALA A C 1
ATOM 611 O O . ALA A 1 79 ? 0.999 2.676 -8.088 1.00 91.00 79 ALA A O 1
ATOM 612 N N . ASN A 1 80 ? -0.538 2.572 -9.735 1.00 84.00 80 ASN A N 1
ATOM 613 C CA . ASN A 1 80 ? 0.003 3.667 -10.545 1.00 84.00 80 ASN A CA 1
ATOM 614 C C . ASN A 1 80 ? -0.940 4.877 -10.538 1.00 84.00 80 ASN A C 1
ATOM 616 O O . ASN A 1 80 ? -0.473 6.014 -10.474 1.00 84.00 80 ASN A O 1
ATOM 620 N N . ASP A 1 81 ? -2.248 4.610 -10.570 1.00 78.69 81 ASP A N 1
ATOM 621 C CA . ASP A 1 81 ? -3.293 5.624 -10.583 1.00 78.69 81 ASP A CA 1
ATOM 622 C C . ASP A 1 81 ? -3.784 5.852 -9.163 1.00 78.69 81 ASP A C 1
ATOM 624 O O . ASP A 1 81 ? -4.495 5.030 -8.573 1.00 78.69 81 ASP A O 1
ATOM 628 N N . ILE A 1 82 ? -3.344 6.970 -8.602 1.00 82.81 82 ILE A N 1
ATOM 629 C CA . ILE A 1 82 ? -3.744 7.384 -7.275 1.00 82.81 82 ILE A CA 1
ATOM 630 C C . ILE A 1 82 ? -4.181 8.839 -7.302 1.00 82.81 82 ILE A C 1
ATOM 632 O O . ILE A 1 82 ? -3.549 9.678 -7.942 1.00 82.81 82 ILE A O 1
ATOM 636 N N . GLU A 1 83 ? -5.308 9.102 -6.656 1.00 83.69 83 GLU A N 1
ATOM 637 C CA . GLU A 1 83 ? -5.930 10.416 -6.564 1.00 83.69 83 GLU A CA 1
ATOM 638 C C . GLU A 1 83 ? -5.868 10.909 -5.123 1.00 83.69 83 GLU A C 1
ATOM 640 O O . GLU A 1 83 ? -5.832 10.112 -4.190 1.00 83.69 83 GLU A O 1
ATOM 645 N N . THR A 1 84 ? -5.896 12.221 -4.904 1.00 78.69 84 THR A N 1
ATOM 646 C CA . THR A 1 84 ? -5.983 12.748 -3.541 1.00 78.69 84 THR A CA 1
ATOM 647 C C . THR A 1 84 ? -7.397 12.596 -3.006 1.00 78.69 84 THR A C 1
ATOM 649 O O . THR A 1 84 ? -8.325 13.2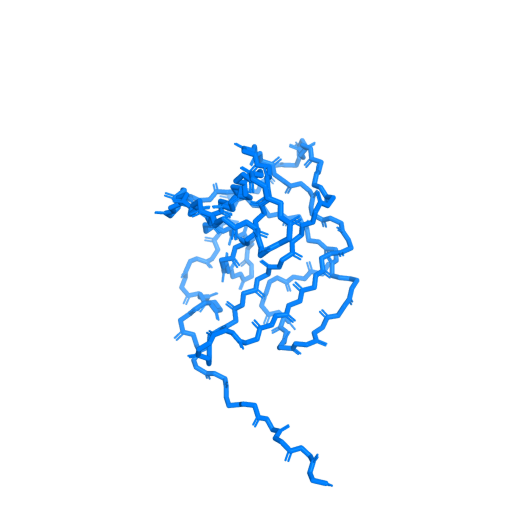14 -3.528 1.00 78.69 84 THR A O 1
ATOM 652 N N . SER A 1 85 ? -7.566 11.818 -1.936 1.00 76.75 85 SER A N 1
ATOM 653 C CA . SER A 1 85 ? -8.873 11.684 -1.291 1.00 76.75 85 SER A CA 1
ATOM 654 C C . SER A 1 85 ? -9.172 12.856 -0.359 1.00 76.75 85 SER A C 1
ATOM 656 O O . SER A 1 85 ? -8.318 13.279 0.422 1.00 76.75 85 SER A O 1
ATOM 658 N N . SER A 1 86 ? -10.412 13.344 -0.388 1.00 71.38 86 SER A N 1
ATOM 659 C CA . SER A 1 86 ? -10.969 14.241 0.636 1.00 71.38 86 SER A CA 1
ATOM 660 C C . SER A 1 86 ? -11.670 13.486 1.773 1.00 71.38 86 SER A C 1
ATOM 662 O O . SER A 1 86 ? -12.178 14.111 2.707 1.00 71.38 86 SER A O 1
ATOM 664 N N . ALA A 1 87 ? -11.717 12.150 1.709 1.00 73.00 87 ALA A N 1
ATOM 665 C CA . ALA A 1 87 ? -12.357 11.327 2.723 1.00 73.00 87 ALA A CA 1
ATOM 666 C C . ALA A 1 87 ? -11.568 11.354 4.044 1.00 73.00 87 ALA A C 1
ATOM 668 O O . ALA A 1 87 ? -10.357 11.130 4.073 1.00 73.00 87 ALA A O 1
ATOM 669 N N . SER A 1 88 ? -12.271 11.582 5.158 1.00 70.69 88 SER A N 1
ATOM 670 C CA . SER A 1 88 ? -11.694 11.415 6.493 1.00 70.69 88 SER A CA 1
ATOM 671 C C . SER A 1 88 ? -11.830 9.962 6.930 1.00 70.69 88 SER A C 1
ATOM 673 O O . SER A 1 88 ? -12.938 9.449 7.079 1.00 70.69 88 SER A O 1
ATOM 675 N N . LEU A 1 89 ? -10.695 9.301 7.147 1.00 81.50 89 LEU A N 1
ATOM 676 C CA . LEU A 1 89 ? -10.625 8.013 7.832 1.00 81.50 89 LEU A CA 1
ATOM 677 C C . LEU A 1 89 ? -10.119 8.263 9.254 1.00 81.50 89 LEU A C 1
ATOM 679 O O . LEU A 1 89 ? -8.916 8.398 9.507 1.00 81.50 89 LEU A O 1
ATOM 683 N N . ASP A 1 90 ? -11.067 8.372 10.182 1.00 79.88 90 ASP A N 1
ATOM 684 C CA . ASP A 1 90 ? -10.796 8.753 11.573 1.00 79.88 90 ASP A CA 1
ATOM 685 C C . ASP A 1 90 ? -10.143 7.620 12.372 1.00 79.88 90 ASP A C 1
ATOM 687 O O . ASP A 1 90 ? -9.459 7.860 13.368 1.00 79.88 90 ASP A O 1
ATOM 691 N N . LYS A 1 91 ? -10.349 6.375 11.934 1.00 88.56 91 LYS A N 1
ATOM 692 C CA . LYS A 1 91 ? -9.827 5.172 12.578 1.00 88.56 91 LYS A CA 1
ATOM 693 C C . LYS A 1 91 ? -9.152 4.285 11.551 1.00 88.56 91 LYS A C 1
ATOM 695 O O . LYS A 1 91 ? -9.680 4.075 10.464 1.00 88.56 91 LYS A O 1
ATOM 700 N N . VAL A 1 92 ? -8.002 3.751 11.940 1.00 92.12 92 VAL A N 1
ATOM 701 C CA . VAL A 1 92 ? -7.267 2.759 11.166 1.00 92.12 92 VAL A CA 1
ATOM 702 C C . VAL A 1 92 ? -6.921 1.596 12.079 1.00 92.12 92 VAL A C 1
ATOM 704 O O . VAL A 1 92 ? -6.423 1.808 13.185 1.00 92.12 92 VAL A O 1
ATOM 707 N N . ASN A 1 93 ? -7.198 0.376 11.630 1.00 94.12 93 ASN A N 1
ATOM 708 C CA . ASN A 1 93 ? -6.872 -0.831 12.374 1.00 94.12 93 ASN A CA 1
ATOM 709 C C . ASN A 1 93 ? -5.457 -1.302 12.016 1.00 94.12 93 ASN A C 1
ATOM 711 O O . ASN A 1 93 ? -5.252 -2.028 11.046 1.00 94.12 93 ASN A O 1
ATOM 715 N N . THR A 1 94 ? -4.470 -0.895 12.811 1.00 93.75 94 THR A N 1
ATOM 716 C CA . THR A 1 94 ? -3.070 -1.299 12.613 1.00 93.75 94 THR A CA 1
ATOM 717 C C . THR A 1 94 ? -2.752 -2.698 13.139 1.00 93.75 94 THR A C 1
ATOM 719 O O . THR A 1 94 ? -1.725 -3.261 12.767 1.00 93.75 94 THR A O 1
ATOM 722 N N . GLU A 1 95 ? -3.624 -3.282 13.966 1.00 94.00 95 GLU A N 1
ATOM 723 C CA . GLU A 1 95 ? -3.454 -4.636 14.507 1.00 94.00 95 GLU A CA 1
ATOM 724 C C . GLU A 1 95 ? -3.669 -5.704 13.422 1.00 94.00 95 GLU A C 1
ATOM 726 O O . GLU A 1 95 ? -3.035 -6.758 13.445 1.00 94.00 95 GLU A O 1
ATOM 731 N N . ASN A 1 96 ? -4.509 -5.417 12.421 1.00 93.31 96 ASN A N 1
ATOM 732 C CA . ASN A 1 96 ? -4.711 -6.275 11.253 1.00 93.31 96 ASN A CA 1
ATOM 733 C C . ASN A 1 96 ? -3.807 -5.861 10.079 1.00 93.31 96 ASN A C 1
ATOM 735 O O . ASN A 1 96 ? -4.277 -5.440 9.016 1.00 93.31 96 ASN A O 1
ATOM 739 N N . ASN A 1 97 ? -2.494 -5.975 10.281 1.00 94.88 97 ASN A N 1
ATOM 740 C CA . ASN A 1 97 ? -1.504 -5.641 9.263 1.00 94.88 97 ASN A CA 1
ATOM 741 C C . ASN A 1 97 ? -1.291 -6.795 8.270 1.00 94.88 97 ASN A C 1
ATOM 743 O O . ASN A 1 97 ? -0.591 -7.772 8.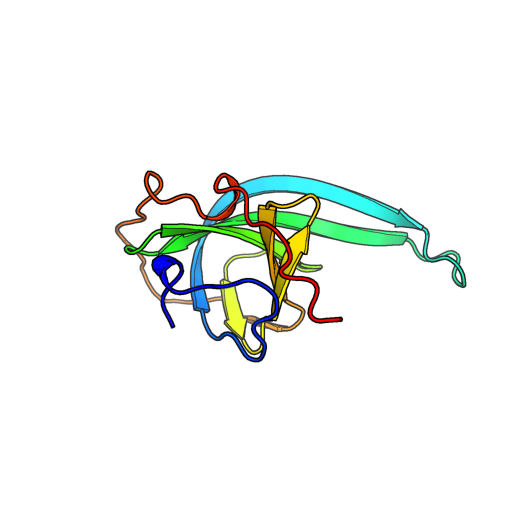549 1.00 94.88 97 ASN A O 1
ATOM 747 N N . LYS A 1 98 ? -1.848 -6.656 7.064 1.00 93.88 98 LYS A N 1
ATOM 748 C CA . LYS A 1 98 ? -1.734 -7.640 5.976 1.00 93.88 98 LYS A CA 1
ATOM 749 C C . LYS A 1 98 ? -0.320 -7.794 5.427 1.00 93.88 98 LYS A C 1
ATOM 751 O O . LYS A 1 98 ? -0.024 -8.824 4.828 1.00 93.88 98 LYS A O 1
ATOM 756 N N . SER A 1 99 ? 0.553 -6.821 5.660 1.00 92.31 99 SER A N 1
ATOM 757 C CA . SER A 1 99 ? 1.954 -6.871 5.234 1.00 92.31 99 SER A CA 1
ATOM 758 C C . SER A 1 99 ? 2.840 -7.731 6.121 1.00 92.31 99 SER A C 1
ATOM 760 O O . SER A 1 99 ? 3.984 -7.964 5.739 1.00 92.31 99 SER A O 1
ATOM 762 N N . LEU A 1 100 ? 2.338 -8.166 7.281 1.00 89.81 100 LEU A N 1
ATOM 763 C CA . LEU A 1 100 ? 3.060 -9.001 8.248 1.00 89.81 100 LEU A CA 1
ATOM 764 C C . LEU A 1 100 ? 2.560 -10.452 8.266 1.00 89.81 100 LEU A C 1
ATOM 766 O O . LEU A 1 100 ? 3.159 -11.304 8.918 1.00 89.81 100 LEU A O 1
ATOM 770 N N . VAL A 1 101 ? 1.472 -10.748 7.552 1.00 83.81 101 VAL A N 1
ATOM 771 C CA . VAL A 1 101 ? 0.939 -12.106 7.433 1.00 83.81 101 VAL A CA 1
ATOM 772 C C . VAL A 1 101 ? 1.635 -12.804 6.270 1.00 83.81 101 VAL A C 1
ATOM 774 O O . VAL A 1 101 ? 1.498 -12.379 5.123 1.00 83.81 101 VAL A O 1
ATOM 777 N N . PHE A 1 102 ? 2.360 -13.882 6.571 1.00 83.44 102 PHE A N 1
ATOM 778 C CA . PHE A 1 102 ? 2.974 -14.727 5.551 1.00 83.44 102 PHE A CA 1
ATOM 779 C C . PHE A 1 102 ? 1.897 -15.486 4.763 1.00 83.44 102 PHE A C 1
ATOM 781 O O . PHE A 1 102 ? 0.995 -16.093 5.345 1.00 83.44 102 PHE A O 1
ATOM 788 N N . MET A 1 103 ? 1.987 -15.444 3.438 1.00 78.06 103 MET A N 1
ATOM 789 C CA . MET A 1 103 ? 1.070 -16.077 2.497 1.00 78.06 103 MET A CA 1
ATOM 790 C C . MET A 1 103 ? 1.872 -16.959 1.540 1.00 78.06 103 MET A C 1
ATOM 792 O O . MET A 1 103 ? 2.623 -16.464 0.697 1.00 78.06 103 MET A O 1
ATOM 796 N N . GLU A 1 104 ? 1.707 -18.277 1.656 1.00 63.69 104 GLU A N 1
ATOM 797 C CA . GLU A 1 104 ? 2.278 -19.217 0.693 1.00 63.69 104 GLU A CA 1
ATOM 798 C C . GLU A 1 104 ? 1.611 -19.040 -0.676 1.00 63.69 104 GLU A C 1
ATOM 800 O O . GLU A 1 104 ? 0.382 -19.022 -0.797 1.00 63.69 104 GLU A O 1
ATOM 805 N N . ARG A 1 105 ? 2.423 -18.938 -1.735 1.00 58.69 105 ARG A N 1
ATOM 806 C CA . ARG A 1 105 ? 1.919 -19.055 -3.105 1.00 58.69 105 ARG A CA 1
ATOM 807 C C . ARG A 1 105 ? 1.461 -20.493 -3.324 1.00 58.69 105 ARG A C 1
ATOM 809 O O . ARG A 1 105 ? 2.288 -21.401 -3.386 1.00 58.69 105 ARG A O 1
ATOM 816 N N . ILE A 1 106 ? 0.156 -20.696 -3.500 1.00 55.78 106 ILE A N 1
ATOM 817 C CA . ILE A 1 106 ? -0.357 -21.968 -4.013 1.00 55.78 106 ILE A CA 1
ATOM 818 C C . ILE A 1 106 ? 0.092 -22.060 -5.472 1.00 55.78 106 ILE A C 1
ATOM 820 O O . ILE A 1 106 ? -0.472 -21.417 -6.354 1.00 55.78 106 ILE A O 1
ATOM 824 N N . THR A 1 107 ? 1.148 -22.832 -5.716 1.00 50.31 107 THR A N 1
ATOM 825 C CA . THR A 1 107 ? 1.569 -23.174 -7.074 1.00 50.31 107 THR A CA 1
ATOM 826 C C . THR A 1 107 ? 0.601 -24.236 -7.573 1.00 50.31 107 THR A C 1
ATOM 828 O O . THR A 1 107 ? 0.621 -25.368 -7.093 1.00 50.31 107 THR A O 1
ATOM 831 N N . ILE A 1 108 ? -0.306 -23.859 -8.472 1.00 52.81 108 ILE A N 1
ATOM 832 C CA . ILE A 1 108 ? -1.137 -24.833 -9.178 1.00 52.81 108 ILE A CA 1
ATOM 833 C C . ILE A 1 108 ? -0.268 -25.367 -10.319 1.00 52.81 108 ILE A C 1
ATOM 835 O O . ILE A 1 108 ? 0.060 -24.612 -11.234 1.00 52.81 108 ILE A O 1
ATOM 839 N N . ASN A 1 109 ? 0.169 -26.621 -10.189 1.00 41.19 109 ASN A N 1
ATOM 840 C CA . ASN A 1 109 ? 0.893 -27.356 -11.230 1.00 41.19 109 ASN A CA 1
ATOM 841 C C . ASN A 1 109 ? -0.009 -27.672 -12.425 1.00 41.19 109 ASN A C 1
ATOM 843 O O . ASN A 1 109 ? -1.194 -28.004 -12.184 1.00 41.19 109 ASN A O 1
#

Organism: Rhizopus stolonifer (NCBI:txid4846)

Foldseek 3Di:
DFPLPDDAFDWFDWDQWFFDDWPDWDWDCDPVDNDTQIWTWTWIFAQNEIEIEIESDDDTFRFGGWHWHQDVQAIYIYGYDTDHDPDDRPDGDHVRYRRPDGHDPPPDD

Radius of gyration: 14.09 Å; chains: 1; bounding box: 32×42×35 Å

Sequence (109 aa):
MSISTLKPDAFRCDLTAKVLEHVMTVSVKQADSDALLILNEYLIGDDSGCVVLNTKQDTVYDIKNAYTQATEGYLRVYANDIETSSASLDKVNTENNKSLVFMERITIN